Protein AF-A0A9D4K7F8-F1 (afdb_monomer_lite)

Structure (mmCIF, N/CA/C/O backbone):
data_AF-A0A9D4K7F8-F1
#
_entry.id   AF-A0A9D4K7F8-F1
#
loop_
_atom_site.group_PDB
_atom_site.id
_atom_site.type_symbol
_atom_site.label_atom_id
_atom_site.label_alt_id
_atom_site.label_comp_id
_atom_site.label_asym_id
_atom_site.label_entity_id
_atom_site.label_seq_id
_atom_site.pdbx_PDB_ins_code
_atom_site.Cartn_x
_atom_site.Cartn_y
_atom_site.Cartn_z
_atom_site.occupancy
_atom_site.B_iso_or_equiv
_atom_site.auth_seq_id
_atom_site.auth_comp_id
_atom_site.auth_asym_id
_atom_site.auth_atom_id
_atom_site.pdbx_PDB_model_num
ATOM 1 N N . MET A 1 1 ? -8.846 8.135 -12.622 1.00 51.09 1 MET A N 1
ATOM 2 C CA . MET A 1 1 ? -9.917 7.119 -12.801 1.00 51.09 1 MET A CA 1
ATOM 3 C C . MET A 1 1 ? -9.394 5.808 -13.387 1.00 51.09 1 MET A C 1
ATOM 5 O O . MET A 1 1 ? -9.824 4.765 -12.919 1.00 51.09 1 MET A O 1
ATOM 9 N N . ALA A 1 2 ? -8.459 5.820 -14.347 1.00 58.31 2 ALA A N 1
ATOM 10 C CA . ALA A 1 2 ? -7.939 4.589 -14.955 1.00 58.31 2 ALA A CA 1
ATOM 11 C C . ALA A 1 2 ? -7.129 3.698 -13.992 1.00 58.31 2 ALA A C 1
ATOM 13 O O . ALA A 1 2 ? -7.362 2.493 -13.966 1.00 58.31 2 ALA A O 1
ATOM 14 N N . ILE A 1 3 ? -6.253 4.274 -13.150 1.00 58.59 3 ILE A N 1
ATOM 15 C CA . ILE A 1 3 ? -5.508 3.484 -12.151 1.00 58.59 3 ILE A CA 1
ATOM 16 C C . ILE A 1 3 ? -6.443 2.784 -11.178 1.00 58.59 3 ILE A C 1
ATOM 18 O O . ILE A 1 3 ? -6.288 1.590 -10.979 1.00 58.59 3 ILE A O 1
ATOM 22 N N . ALA A 1 4 ? -7.447 3.478 -10.640 1.00 56.25 4 ALA A N 1
ATOM 23 C CA . ALA A 1 4 ? -8.389 2.897 -9.680 1.00 56.25 4 ALA A CA 1
ATOM 24 C C . ALA A 1 4 ? -9.163 1.686 -10.240 1.00 56.25 4 ALA A C 1
ATOM 26 O O . ALA A 1 4 ? -9.605 0.821 -9.487 1.00 56.25 4 ALA A O 1
ATOM 27 N N . ASN A 1 5 ? -9.312 1.603 -11.566 1.00 59.25 5 ASN A N 1
ATOM 28 C CA . ASN A 1 5 ? -9.954 0.468 -12.222 1.00 59.25 5 ASN A CA 1
ATOM 29 C C . ASN A 1 5 ? -9.023 -0.744 -12.389 1.00 59.25 5 ASN A C 1
ATOM 31 O O . ASN A 1 5 ? -9.521 -1.835 -12.634 1.00 59.25 5 ASN A O 1
ATOM 35 N N . ILE A 1 6 ? -7.706 -0.587 -12.272 1.00 62.06 6 ILE A N 1
ATOM 36 C CA . ILE A 1 6 ? -6.721 -1.660 -12.508 1.00 62.06 6 ILE A CA 1
ATOM 37 C C . ILE A 1 6 ? -6.004 -2.038 -11.198 1.00 62.06 6 ILE A C 1
ATOM 39 O O . ILE A 1 6 ? -5.794 -3.220 -10.898 1.00 62.06 6 ILE A O 1
ATOM 43 N N . PHE A 1 7 ? -5.704 -1.030 -10.385 1.00 61.06 7 PHE A N 1
ATOM 44 C CA . PHE A 1 7 ? -5.023 -1.092 -9.101 1.00 61.06 7 PHE A CA 1
ATOM 45 C C . PHE A 1 7 ? -5.958 -0.513 -8.027 1.00 61.06 7 PHE A C 1
ATOM 47 O O . PHE A 1 7 ? -6.247 0.685 -8.019 1.00 61.06 7 PHE A O 1
ATOM 54 N N . SER A 1 8 ? -6.464 -1.371 -7.139 1.00 55.62 8 SER A N 1
ATOM 55 C CA . SER A 1 8 ? -7.227 -0.938 -5.962 1.00 55.62 8 SER A CA 1
ATOM 56 C C . SER A 1 8 ? -6.247 -0.598 -4.830 1.00 55.62 8 SER A C 1
ATOM 58 O O . SER A 1 8 ? -5.183 -1.209 -4.769 1.00 55.62 8 SER A O 1
ATOM 60 N N . PRO A 1 9 ? -6.555 0.340 -3.918 1.00 54.16 9 PRO A N 1
ATOM 61 C CA . PRO A 1 9 ? -5.791 0.476 -2.675 1.00 54.16 9 PRO A CA 1
ATOM 62 C C . PRO A 1 9 ? -5.867 -0.825 -1.848 1.00 54.16 9 PRO A C 1
ATOM 64 O O . PRO A 1 9 ? -6.905 -1.497 -1.932 1.00 54.16 9 PRO A O 1
ATOM 67 N N . PRO A 1 10 ? -4.849 -1.179 -1.034 1.00 51.00 10 PRO A N 1
ATOM 68 C CA . PRO A 1 10 ? -3.544 -0.531 -0.819 1.00 51.00 10 PRO A CA 1
ATOM 69 C C . PRO A 1 10 ? -2.495 -0.929 -1.880 1.00 51.00 10 PRO A C 1
ATOM 71 O O . PRO A 1 10 ? -2.568 -1.981 -2.515 1.00 51.00 10 PRO A O 1
ATOM 74 N N . GLU A 1 11 ? -1.547 -0.028 -2.124 1.00 55.84 11 GLU A N 1
ATOM 75 C CA . GLU A 1 11 ? -0.704 0.048 -3.326 1.00 55.84 11 GLU A CA 1
ATOM 76 C C . GLU A 1 11 ? 0.066 -1.241 -3.637 1.00 55.84 11 GLU A C 1
ATOM 78 O O . GLU A 1 11 ? 0.960 -1.670 -2.911 1.00 55.84 11 GLU A O 1
ATOM 83 N N . HIS A 1 12 ? -0.288 -1.869 -4.759 1.00 57.47 12 HIS A N 1
ATOM 84 C CA . HIS A 1 12 ? 0.288 -3.139 -5.179 1.00 57.47 12 HIS A CA 1
ATOM 85 C C . HIS A 1 12 ? 1.703 -2.949 -5.739 1.00 57.47 12 HIS A C 1
ATOM 87 O O . HIS A 1 12 ? 1.877 -2.758 -6.939 1.00 57.47 12 HIS A O 1
ATOM 93 N N . LYS A 1 13 ? 2.707 -3.062 -4.869 1.00 59.56 13 LYS A N 1
ATOM 94 C CA . LYS A 1 13 ? 4.141 -3.017 -5.210 1.00 59.56 13 LYS A CA 1
ATOM 95 C C . LYS A 1 13 ? 4.676 -4.275 -5.922 1.00 59.56 13 LYS A C 1
ATOM 97 O O . LYS A 1 13 ? 5.882 -4.424 -6.014 1.00 59.56 13 LYS A O 1
ATOM 102 N N . VAL A 1 14 ? 3.799 -5.193 -6.354 1.00 67.56 14 VAL A N 1
ATOM 103 C CA . VAL A 1 14 ? 4.173 -6.524 -6.883 1.00 67.56 14 VAL A CA 1
ATOM 104 C C . VAL A 1 14 ? 3.105 -7.039 -7.862 1.00 67.56 14 VAL A C 1
ATOM 106 O O . VAL A 1 14 ? 2.416 -8.031 -7.614 1.00 67.56 14 VAL A O 1
ATOM 109 N N . LEU A 1 15 ? 2.862 -6.326 -8.963 1.00 81.56 15 LEU A N 1
ATOM 110 C CA . LEU A 1 15 ? 2.042 -6.847 -10.065 1.00 81.56 15 LEU A CA 1
ATOM 111 C C . LEU A 1 15 ? 2.864 -6.913 -11.340 1.00 81.56 15 LEU A C 1
ATOM 113 O O . LEU A 1 15 ? 3.577 -5.971 -11.671 1.00 81.56 15 LEU A O 1
ATOM 117 N N . MET A 1 16 ? 2.719 -8.024 -12.059 1.00 88.56 16 MET A N 1
ATOM 118 C CA . MET A 1 16 ? 3.350 -8.203 -13.357 1.00 88.56 16 MET A CA 1
ATOM 119 C C . MET A 1 16 ? 2.548 -7.463 -14.424 1.00 88.56 16 MET A C 1
ATOM 121 O O . MET A 1 16 ? 1.337 -7.672 -14.580 1.00 88.56 16 MET A O 1
ATOM 125 N N . VAL A 1 17 ? 3.243 -6.601 -15.157 1.00 91.56 17 VAL A N 1
ATOM 126 C CA . VAL A 1 17 ? 2.692 -5.817 -16.259 1.00 91.56 17 VAL A CA 1
ATOM 127 C C . VAL A 1 17 ? 3.510 -6.020 -17.522 1.00 91.56 17 VAL A C 1
ATOM 129 O O . VAL A 1 17 ? 4.714 -6.258 -17.473 1.00 91.56 17 VAL A O 1
ATOM 132 N N . GLU A 1 18 ? 2.841 -5.912 -18.662 1.00 93.25 18 GLU A N 1
ATOM 133 C CA . GLU A 1 18 ? 3.460 -5.917 -19.983 1.00 93.25 18 GLU A CA 1
ATOM 134 C C . GLU A 1 18 ? 3.363 -4.515 -20.592 1.00 93.25 18 GLU A C 1
ATOM 136 O O . GLU A 1 18 ? 2.280 -3.913 -20.622 1.00 93.25 18 GLU A O 1
ATOM 141 N N . LEU A 1 19 ? 4.478 -4.006 -21.116 1.00 93.19 19 LEU A N 1
ATOM 142 C CA . LEU A 1 19 ? 4.522 -2.721 -21.815 1.00 93.19 19 LEU A CA 1
ATOM 143 C C . LEU A 1 19 ? 3.954 -2.859 -23.229 1.00 93.19 19 LEU A C 1
ATOM 145 O O . LEU A 1 19 ? 4.357 -3.729 -23.999 1.00 93.19 19 LEU A O 1
ATOM 149 N N . GLN A 1 20 ? 3.039 -1.971 -23.606 1.00 93.00 20 GLN A N 1
ATOM 150 C CA . GLN A 1 20 ? 2.393 -1.980 -24.925 1.00 93.00 20 GLN A CA 1
ATOM 151 C C . GLN A 1 20 ? 3.006 -0.982 -25.914 1.00 93.00 20 GLN A C 1
ATOM 153 O O . GLN A 1 20 ? 2.784 -1.088 -27.127 1.00 93.00 20 GLN A O 1
ATOM 158 N N . VAL A 1 21 ? 3.785 -0.026 -25.411 1.00 91.00 21 VAL A N 1
ATOM 159 C CA . VAL A 1 21 ? 4.393 1.063 -26.181 1.00 91.00 21 VAL A CA 1
ATOM 160 C C . VAL A 1 21 ? 5.857 1.256 -25.787 1.00 91.00 21 VAL A C 1
ATOM 162 O O . VAL A 1 21 ? 6.316 0.711 -24.786 1.00 91.00 21 VAL A O 1
ATOM 165 N N . GLY A 1 22 ? 6.579 2.049 -26.578 1.00 89.38 22 GLY A N 1
ATOM 166 C CA . GLY A 1 22 ? 7.968 2.403 -26.299 1.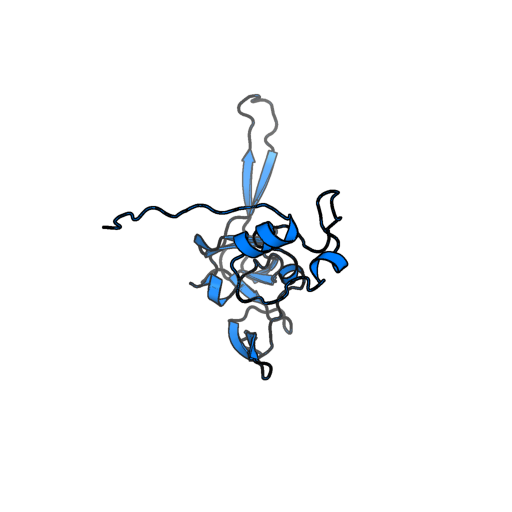00 89.38 22 GLY A CA 1
ATOM 167 C C . GLY A 1 22 ? 8.994 1.366 -26.778 1.00 89.38 22 GLY A C 1
ATOM 168 O O . GLY A 1 22 ? 8.641 0.402 -27.466 1.00 89.38 22 GLY A O 1
ATOM 169 N N . PRO A 1 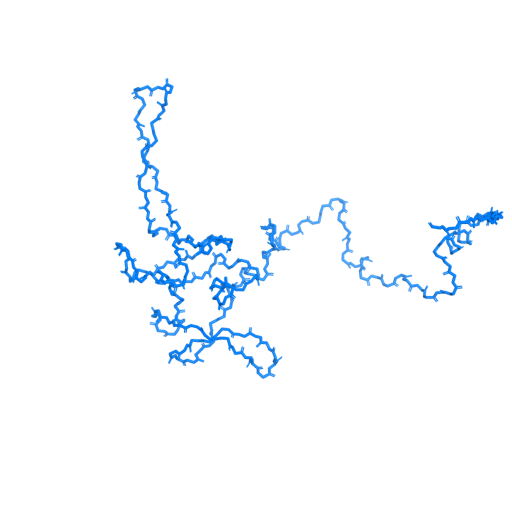23 ? 10.280 1.583 -26.448 1.00 88.94 23 PRO A N 1
ATOM 170 C CA . PRO A 1 23 ? 11.386 0.719 -26.871 1.00 88.94 23 PRO A CA 1
ATOM 171 C C . PRO A 1 23 ? 11.331 -0.673 -26.226 1.00 88.94 23 PRO A C 1
ATOM 173 O O . PRO A 1 23 ? 11.755 -1.655 -26.829 1.00 88.94 23 PRO A O 1
ATOM 176 N N . ASP A 1 24 ? 10.749 -0.764 -25.031 1.00 91.38 24 ASP A N 1
ATOM 177 C CA . ASP A 1 24 ? 10.623 -1.989 -24.238 1.00 91.38 24 ASP A CA 1
ATOM 178 C C . ASP A 1 24 ? 9.285 -2.718 -24.449 1.00 91.38 24 ASP A C 1
ATOM 180 O O . ASP A 1 24 ? 8.841 -3.502 -23.609 1.00 91.38 24 ASP A O 1
ATOM 184 N N . LYS A 1 25 ? 8.621 -2.477 -25.583 1.00 92.56 25 LYS A N 1
ATOM 185 C CA . LYS A 1 25 ? 7.329 -3.088 -25.901 1.00 92.56 25 LYS A CA 1
ATOM 186 C C . LYS A 1 25 ? 7.392 -4.622 -25.880 1.00 92.56 25 LYS A C 1
ATOM 188 O O . LYS A 1 25 ? 8.259 -5.233 -26.501 1.00 92.56 25 LYS A O 1
ATOM 193 N N . GLY A 1 26 ? 6.410 -5.237 -25.221 1.00 91.56 26 GLY A N 1
ATOM 194 C CA . GLY A 1 26 ? 6.267 -6.688 -25.079 1.00 91.56 26 GLY A CA 1
ATOM 195 C C . GLY A 1 26 ? 7.125 -7.292 -23.968 1.00 91.56 26 GLY A C 1
ATOM 196 O O . GLY A 1 26 ? 7.029 -8.492 -23.716 1.00 91.56 26 GLY A O 1
ATOM 197 N N . LYS A 1 27 ? 7.952 -6.487 -23.287 1.00 93.19 27 LYS A N 1
ATOM 198 C CA . LYS A 1 27 ? 8.649 -6.934 -22.083 1.00 93.19 27 LYS A CA 1
ATOM 199 C C . LYS A 1 27 ? 7.694 -6.934 -20.896 1.00 93.19 27 LYS A C 1
ATOM 201 O O . LYS A 1 27 ? 6.803 -6.090 -20.781 1.00 93.19 27 LYS A O 1
ATOM 206 N N . ILE A 1 28 ? 7.922 -7.907 -20.026 1.00 92.50 28 ILE A N 1
ATOM 207 C CA . ILE A 1 28 ? 7.198 -8.107 -18.778 1.00 92.50 28 ILE A CA 1
ATOM 208 C C . ILE A 1 28 ? 8.077 -7.585 -17.648 1.00 92.50 28 ILE A C 1
ATOM 210 O O . ILE A 1 28 ? 9.265 -7.902 -17.611 1.00 92.50 28 ILE A O 1
ATOM 214 N N . GLY A 1 29 ? 7.494 -6.818 -16.734 1.00 91.06 29 GLY A N 1
ATOM 215 C CA . GLY A 1 29 ? 8.188 -6.320 -15.553 1.00 91.06 29 GLY A CA 1
ATOM 216 C C . GLY A 1 29 ? 7.275 -6.224 -14.339 1.00 91.06 29 GLY A C 1
ATOM 217 O O . GLY A 1 29 ? 6.048 -6.333 -14.440 1.00 91.06 29 GLY A O 1
ATOM 218 N N . GLU A 1 30 ? 7.893 -6.041 -13.179 1.00 90.62 30 GLU A N 1
ATOM 219 C CA . GLU A 1 30 ? 7.209 -5.895 -11.901 1.00 90.62 30 GLU A CA 1
ATOM 220 C C . GLU A 1 30 ? 7.010 -4.416 -11.556 1.00 90.62 30 GLU A C 1
ATOM 222 O O . GLU A 1 30 ? 7.919 -3.596 -11.681 1.00 90.62 30 GLU A O 1
ATOM 227 N N . VAL A 1 31 ? 5.795 -4.057 -11.142 1.00 89.69 31 VAL A N 1
ATOM 228 C CA . VAL A 1 31 ? 5.468 -2.694 -10.707 1.00 89.69 31 VAL A CA 1
ATOM 229 C C . VAL A 1 31 ? 5.941 -2.468 -9.278 1.00 89.69 31 VAL A C 1
ATOM 231 O O . VAL A 1 31 ? 5.305 -2.981 -8.366 1.00 89.69 31 VAL A O 1
ATOM 234 N N . PHE A 1 32 ? 6.960 -1.633 -9.066 1.00 85.88 32 PHE A N 1
ATOM 235 C CA . PHE A 1 32 ? 7.474 -1.344 -7.717 1.00 85.88 32 PHE A CA 1
ATOM 236 C C . PHE A 1 32 ? 6.874 -0.078 -7.081 1.00 85.88 32 PHE A C 1
ATOM 238 O O . PHE A 1 32 ? 6.815 0.045 -5.854 1.00 85.88 32 PHE A O 1
ATOM 245 N N . ARG A 1 33 ? 6.427 0.892 -7.892 1.00 84.25 33 ARG A N 1
ATOM 246 C CA . ARG A 1 33 ? 5.852 2.164 -7.417 1.00 84.25 33 ARG A CA 1
ATOM 247 C C . ARG A 1 33 ? 4.688 2.604 -8.296 1.00 84.25 33 ARG A C 1
ATOM 249 O O . ARG A 1 33 ? 4.749 2.525 -9.520 1.00 84.25 33 ARG A O 1
ATOM 256 N N . ILE A 1 34 ? 3.646 3.134 -7.660 1.00 85.44 34 ILE A N 1
ATOM 257 C CA . ILE A 1 34 ? 2.454 3.670 -8.322 1.00 85.44 34 ILE A CA 1
ATOM 258 C C . ILE A 1 34 ? 2.219 5.090 -7.807 1.00 85.44 34 ILE A C 1
ATOM 260 O O . ILE A 1 34 ? 2.240 5.315 -6.605 1.00 85.44 34 ILE A O 1
ATOM 264 N N . VAL A 1 35 ? 1.9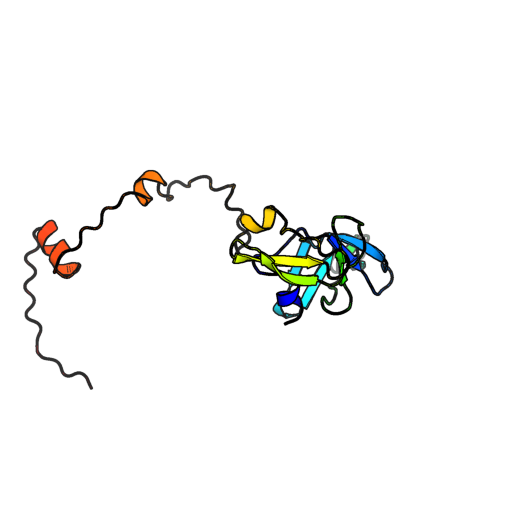76 6.043 -8.706 1.00 86.62 35 VAL A N 1
ATOM 265 C CA . VAL A 1 35 ? 1.596 7.422 -8.364 1.00 86.62 35 VAL A CA 1
ATOM 266 C C . VAL A 1 35 ? 0.185 7.664 -8.889 1.00 86.62 35 VAL A C 1
ATOM 268 O O . VAL A 1 35 ? -0.038 7.888 -10.087 1.00 86.62 35 VAL A O 1
ATOM 271 N N . LYS A 1 36 ? -0.796 7.569 -7.988 1.00 82.81 36 LYS A N 1
ATOM 272 C CA . LYS A 1 36 ? -2.230 7.577 -8.317 1.00 82.81 36 LYS A CA 1
ATOM 273 C C . LYS A 1 36 ? -2.681 8.911 -8.907 1.00 82.81 36 LYS A C 1
ATOM 275 O O . LYS A 1 36 ? -3.482 8.924 -9.841 1.00 82.81 36 LYS A O 1
ATOM 280 N N . GLU A 1 37 ? -2.142 10.017 -8.406 1.00 85.62 37 GLU A N 1
ATOM 281 C CA . GLU A 1 37 ? -2.516 11.390 -8.765 1.00 85.62 37 GLU A CA 1
ATOM 282 C C . GLU A 1 37 ? -2.268 11.664 -10.248 1.00 85.62 37 GLU A C 1
ATOM 284 O O . GLU A 1 37 ? -3.059 12.334 -10.909 1.00 85.62 37 GLU A O 1
ATOM 289 N N . ARG A 1 38 ? -1.175 11.110 -10.783 1.00 87.06 38 ARG A N 1
ATOM 290 C CA . ARG A 1 38 ? -0.749 11.301 -12.177 1.00 87.06 38 ARG A CA 1
ATOM 291 C C . ARG A 1 38 ? -1.061 10.116 -13.081 1.00 87.06 38 ARG A C 1
ATOM 293 O O . ARG A 1 38 ? -0.830 10.181 -14.282 1.00 87.06 38 ARG A O 1
ATOM 300 N N . ASN A 1 39 ? -1.646 9.058 -12.529 1.00 88.81 39 ASN A N 1
ATOM 301 C CA . ASN A 1 39 ? -1.833 7.779 -13.202 1.00 88.81 39 ASN A CA 1
ATOM 302 C C . ASN A 1 39 ? -0.517 7.163 -13.725 1.00 88.81 39 ASN A C 1
ATOM 304 O O . ASN A 1 39 ? -0.506 6.556 -14.800 1.00 88.81 39 ASN A O 1
ATOM 308 N N . TRP A 1 40 ? 0.567 7.306 -12.958 1.00 90.12 40 TRP A N 1
ATOM 309 C CA . TRP A 1 40 ? 1.884 6.777 -13.306 1.00 90.12 40 TRP A CA 1
ATOM 310 C C . TRP A 1 40 ? 2.199 5.474 -12.589 1.00 90.12 40 TRP A C 1
ATOM 312 O O . TRP A 1 40 ? 1.832 5.273 -11.430 1.00 90.12 40 TRP A O 1
ATOM 322 N N . VAL A 1 41 ? 2.930 4.616 -13.285 1.00 90.19 41 VAL A N 1
ATOM 323 C CA . VAL A 1 41 ? 3.469 3.360 -12.778 1.00 90.19 41 VAL A CA 1
ATOM 324 C C . VAL A 1 41 ? 4.940 3.280 -13.148 1.00 90.19 41 VAL A C 1
ATOM 326 O O . VAL A 1 41 ? 5.307 3.590 -14.276 1.00 90.19 41 VAL A O 1
ATOM 329 N N . PHE A 1 42 ? 5.763 2.858 -12.196 1.00 90.62 42 PHE A N 1
ATOM 330 C CA . PHE A 1 42 ? 7.168 2.556 -12.422 1.00 90.62 42 PHE A CA 1
ATOM 331 C C . PHE A 1 42 ? 7.352 1.045 -12.426 1.00 90.62 42 PHE A C 1
ATOM 333 O O . PHE A 1 42 ? 6.821 0.345 -11.556 1.00 90.62 42 PHE A O 1
ATOM 340 N N . VAL A 1 43 ? 8.085 0.560 -13.421 1.00 92.19 43 VAL A N 1
ATOM 341 C CA . VAL A 1 43 ? 8.311 -0.864 -13.653 1.00 92.19 43 VAL A CA 1
ATOM 342 C C . VAL A 1 43 ? 9.800 -1.131 -13.529 1.00 92.19 43 VAL A C 1
ATOM 344 O O . VAL A 1 43 ? 10.598 -0.416 -14.123 1.00 92.19 43 VAL A O 1
ATOM 347 N N . GLU A 1 44 ? 10.167 -2.134 -12.740 1.00 91.50 44 GLU A N 1
ATOM 348 C CA . GLU A 1 44 ? 11.564 -2.440 -12.440 1.00 91.50 44 GLU A CA 1
ATOM 349 C C . GLU A 1 44 ? 12.341 -2.774 -13.721 1.00 91.50 44 GLU A C 1
ATOM 351 O O . GLU A 1 44 ? 11.949 -3.655 -14.493 1.00 91.50 44 GLU A O 1
ATOM 356 N N . GLY A 1 45 ? 13.437 -2.047 -13.958 1.00 90.19 45 GLY A N 1
ATOM 357 C CA . GLY A 1 45 ? 14.347 -2.302 -15.074 1.00 90.19 45 GLY A CA 1
ATOM 358 C C . GLY A 1 45 ? 13.783 -2.038 -16.479 1.00 90.19 45 GLY A C 1
ATOM 359 O O . GLY A 1 45 ? 14.415 -2.440 -17.458 1.00 90.19 45 GLY A O 1
ATOM 360 N N . LEU A 1 46 ? 12.623 -1.383 -16.607 1.00 92.00 46 LEU A N 1
ATOM 361 C CA . LEU A 1 46 ? 12.000 -1.033 -17.890 1.00 92.00 46 LEU A CA 1
ATOM 362 C C . LEU A 1 46 ? 11.775 0.477 -17.994 1.00 92.00 46 LEU A C 1
ATOM 364 O O . LEU A 1 46 ? 11.602 1.154 -16.986 1.00 92.00 46 LEU A O 1
ATOM 368 N N . HIS A 1 47 ? 11.756 1.000 -19.226 1.00 92.44 47 HIS A N 1
ATOM 369 C CA . HIS A 1 47 ? 11.630 2.438 -19.493 1.00 92.44 47 HIS A CA 1
ATOM 370 C C . HIS A 1 47 ? 12.706 3.260 -18.759 1.00 92.44 47 HIS A C 1
ATOM 372 O O . HIS A 1 47 ? 12.417 4.208 -18.036 1.00 92.44 47 HIS A O 1
ATOM 378 N N . ILE A 1 48 ? 13.967 2.856 -18.917 1.00 91.75 48 ILE A N 1
ATOM 379 C CA . ILE A 1 48 ? 15.103 3.460 -18.214 1.00 91.75 48 ILE A CA 1
ATOM 380 C C . ILE A 1 48 ? 15.614 4.682 -18.979 1.00 91.75 48 ILE A C 1
ATOM 382 O O . ILE A 1 48 ? 15.920 4.599 -20.172 1.00 91.75 48 ILE A O 1
ATOM 386 N N . LYS A 1 49 ? 15.809 5.787 -18.259 1.00 90.94 49 LYS A N 1
ATOM 387 C CA . LYS A 1 49 ? 16.622 6.919 -18.699 1.00 90.94 49 LYS A CA 1
ATOM 388 C C . LYS A 1 49 ? 18.013 6.826 -18.080 1.00 90.94 49 LYS A C 1
ATOM 390 O O . LYS A 1 49 ? 18.170 6.640 -16.875 1.00 90.94 49 LYS A O 1
ATOM 395 N N . TYR A 1 50 ? 19.022 6.988 -18.929 1.00 90.06 50 TYR A N 1
ATOM 396 C CA . TYR A 1 50 ? 20.413 7.102 -18.509 1.00 90.06 50 TYR A CA 1
ATOM 397 C C . TYR A 1 50 ? 20.740 8.571 -18.280 1.00 90.06 50 TYR A C 1
ATOM 399 O O . TYR A 1 50 ? 20.664 9.379 -19.209 1.00 90.06 50 TYR A O 1
ATOM 407 N N . GLU A 1 51 ? 21.107 8.915 -17.053 1.00 86.25 51 GLU A N 1
ATOM 408 C CA . GLU A 1 51 ? 21.502 10.268 -16.684 1.00 86.25 51 GLU A CA 1
ATOM 409 C C . GLU A 1 51 ? 22.924 10.248 -16.138 1.00 86.25 51 GLU A C 1
ATOM 411 O O . GLU A 1 51 ? 23.263 9.467 -15.252 1.00 86.25 51 GLU A O 1
ATOM 416 N N . THR A 1 52 ? 23.792 11.070 -16.723 1.00 84.88 52 THR A N 1
ATOM 417 C CA . THR A 1 52 ? 25.159 11.223 -16.231 1.00 84.88 52 THR A CA 1
ATOM 418 C C . THR A 1 52 ? 25.183 12.357 -15.227 1.00 84.88 52 THR A C 1
ATOM 420 O O . THR A 1 52 ? 25.067 13.524 -15.599 1.00 84.88 52 THR A O 1
ATOM 423 N N . GLU A 1 53 ? 25.377 12.015 -13.962 1.00 80.06 53 GLU A N 1
ATOM 424 C CA . GLU A 1 53 ? 25.592 12.999 -12.913 1.00 80.06 53 GLU A CA 1
ATOM 425 C C . GLU A 1 53 ? 27.079 13.340 -12.857 1.00 80.06 53 GLU A C 1
ATOM 427 O O . GLU A 1 53 ? 27.937 12.490 -12.591 1.00 80.06 53 GLU A O 1
ATOM 432 N N . ARG A 1 54 ? 27.396 14.606 -13.138 1.00 75.44 54 ARG A N 1
ATOM 433 C CA . ARG A 1 54 ? 28.738 15.155 -12.959 1.00 75.44 54 ARG A CA 1
ATOM 434 C C . ARG A 1 54 ? 28.738 16.025 -11.712 1.00 75.44 54 ARG A C 1
ATOM 436 O O . ARG A 1 54 ? 27.851 16.851 -11.537 1.00 75.44 54 ARG A O 1
ATOM 443 N N . SER A 1 55 ? 29.739 15.838 -10.857 1.00 71.94 55 SER A N 1
ATOM 444 C CA . SER A 1 55 ? 29.938 16.717 -9.706 1.00 71.94 55 SER A CA 1
ATOM 445 C C . SER A 1 55 ? 30.289 18.123 -10.188 1.00 71.94 55 SER A C 1
ATOM 447 O O . SER A 1 55 ? 31.283 18.299 -10.893 1.00 71.94 55 SER A O 1
ATOM 449 N N . ASP A 1 56 ? 29.513 19.120 -9.766 1.00 73.88 56 ASP A N 1
ATOM 450 C CA . ASP A 1 56 ? 29.835 20.534 -10.000 1.00 73.88 56 ASP A CA 1
ATOM 451 C C . ASP A 1 56 ? 31.090 20.975 -9.223 1.00 73.88 56 ASP A C 1
ATOM 453 O O . ASP A 1 56 ? 31.752 21.943 -9.594 1.00 73.88 56 ASP A O 1
ATOM 457 N N . TYR A 1 57 ? 31.431 20.261 -8.144 1.00 75.12 57 TYR A N 1
ATOM 458 C CA . TYR A 1 57 ? 32.527 20.608 -7.236 1.00 75.12 57 TYR A CA 1
ATOM 459 C C . TYR A 1 57 ? 33.894 20.079 -7.683 1.00 75.12 57 TYR A C 1
ATOM 461 O O . TYR A 1 57 ? 34.914 20.679 -7.348 1.00 75.12 57 TYR A O 1
ATOM 469 N N . ASP A 1 58 ? 33.928 18.967 -8.424 1.00 76.25 58 ASP A N 1
ATOM 470 C CA . ASP A 1 58 ? 35.169 18.389 -8.941 1.00 76.25 58 ASP A CA 1
ATOM 471 C C . ASP A 1 58 ? 35.033 18.039 -10.432 1.00 76.25 58 ASP A C 1
ATOM 473 O O . ASP A 1 58 ? 34.504 16.976 -10.784 1.00 76.25 58 ASP A O 1
ATOM 477 N N . PRO A 1 59 ? 35.530 18.904 -11.336 1.00 67.12 59 PRO A N 1
ATOM 478 C CA . PRO A 1 59 ? 35.460 18.668 -12.770 1.00 67.12 59 PRO A CA 1
ATOM 479 C C . PRO A 1 59 ? 36.338 17.497 -13.241 1.00 67.12 59 PRO A C 1
ATOM 481 O O . PRO A 1 59 ? 36.155 17.054 -14.378 1.00 67.12 59 PRO A O 1
ATOM 484 N N . ALA A 1 60 ? 37.259 16.984 -12.412 1.00 71.75 60 ALA A N 1
ATOM 485 C CA . ALA A 1 60 ? 38.071 15.803 -12.714 1.00 71.75 60 ALA A CA 1
ATOM 486 C C . ALA A 1 60 ? 37.391 14.480 -12.315 1.00 71.75 60 ALA A C 1
ATOM 488 O O . ALA A 1 60 ? 37.875 13.411 -12.693 1.00 71.75 60 ALA A O 1
ATOM 489 N N . SER A 1 61 ? 36.266 14.534 -11.593 1.00 73.62 61 SER A N 1
ATOM 490 C CA . SER A 1 61 ? 35.511 13.340 -11.218 1.00 73.62 61 SER A CA 1
ATOM 491 C C . SER A 1 61 ? 34.865 12.688 -12.446 1.00 73.62 61 SER A C 1
ATOM 493 O O . SER A 1 61 ? 34.220 13.352 -13.267 1.00 73.62 61 SER A O 1
ATOM 495 N N . ILE A 1 62 ? 35.054 11.374 -12.585 1.00 73.06 62 ILE A N 1
ATOM 496 C CA . ILE A 1 62 ? 34.415 10.559 -13.622 1.00 73.06 62 ILE A CA 1
ATOM 497 C C . ILE A 1 62 ? 32.921 10.506 -13.281 1.00 73.06 62 ILE A C 1
ATOM 499 O O . ILE A 1 62 ? 32.551 10.014 -12.219 1.00 73.06 62 ILE A O 1
ATOM 503 N N . GLY A 1 63 ? 32.074 11.059 -14.154 1.00 75.50 63 GLY A N 1
ATOM 504 C CA . GLY A 1 63 ? 30.627 11.099 -13.931 1.00 75.50 63 GLY A CA 1
ATOM 505 C C . GLY A 1 63 ? 30.041 9.694 -13.798 1.00 75.50 63 GLY A C 1
ATOM 506 O O . GLY A 1 63 ? 30.371 8.807 -14.588 1.00 75.50 63 GLY A O 1
ATOM 507 N N . ASN A 1 64 ? 29.171 9.500 -12.809 1.00 83.69 64 ASN A N 1
ATOM 508 C CA . ASN A 1 64 ? 28.445 8.245 -12.645 1.00 83.69 64 ASN A CA 1
ATOM 509 C C . ASN A 1 64 ? 27.257 8.230 -13.610 1.00 83.69 64 ASN A C 1
ATOM 511 O O . ASN A 1 64 ? 26.582 9.244 -13.796 1.00 83.69 64 ASN A O 1
ATOM 515 N N . ILE A 1 65 ? 27.015 7.080 -14.237 1.00 84.56 65 ILE A N 1
ATOM 516 C CA . ILE A 1 65 ? 25.818 6.865 -15.049 1.00 84.56 65 ILE A CA 1
ATOM 517 C C . ILE A 1 65 ? 24.764 6.271 -14.124 1.00 84.56 65 ILE A C 1
ATOM 519 O O . ILE A 1 65 ? 24.906 5.134 -13.674 1.00 84.56 65 ILE A O 1
ATOM 523 N N . ASN A 1 66 ? 23.726 7.051 -13.850 1.00 87.31 66 ASN A N 1
ATOM 524 C CA . ASN A 1 66 ? 22.573 6.613 -13.088 1.00 87.31 66 ASN A CA 1
ATOM 525 C C . ASN A 1 66 ? 21.499 6.109 -14.051 1.00 87.31 66 ASN A C 1
ATOM 527 O O . ASN A 1 66 ? 21.167 6.758 -15.048 1.00 87.31 66 ASN A O 1
ATOM 531 N N . ASN A 1 67 ? 20.973 4.929 -13.738 1.00 90.81 67 ASN A N 1
ATOM 532 C CA . ASN A 1 67 ? 19.870 4.313 -14.456 1.00 90.81 67 ASN A CA 1
ATOM 533 C C . ASN A 1 67 ? 18.609 4.596 -13.647 1.00 90.81 67 ASN A C 1
ATOM 535 O O . ASN A 1 67 ? 18.455 4.038 -12.563 1.00 90.81 67 ASN A O 1
ATOM 539 N N . THR A 1 68 ? 17.739 5.460 -14.159 1.00 90.00 68 THR A N 1
ATOM 540 C CA . THR A 1 68 ? 16.506 5.848 -13.468 1.00 90.00 68 THR A CA 1
ATOM 541 C C . THR A 1 68 ? 15.308 5.404 -14.294 1.00 90.00 68 THR A C 1
ATOM 543 O O . THR A 1 68 ? 15.203 5.759 -15.469 1.00 90.00 68 THR A O 1
ATOM 546 N N . GLU A 1 69 ? 14.401 4.630 -13.702 1.00 91.69 69 GLU A N 1
ATOM 547 C CA . GLU A 1 69 ? 13.154 4.226 -14.349 1.00 91.69 69 GLU A CA 1
ATOM 548 C C . GLU A 1 69 ? 12.205 5.418 -14.501 1.00 91.69 69 GLU A C 1
ATOM 550 O O . GLU A 1 69 ? 11.936 6.164 -13.552 1.00 91.69 69 GLU A O 1
ATOM 555 N N . GLU A 1 70 ? 11.658 5.585 -15.700 1.00 92.62 70 GLU A N 1
ATOM 556 C CA . GLU A 1 70 ? 10.685 6.621 -16.008 1.00 92.62 70 GLU A CA 1
ATOM 557 C C . GLU A 1 70 ? 9.243 6.117 -15.846 1.00 92.62 70 GLU A C 1
ATOM 559 O O . GLU A 1 70 ? 8.943 4.931 -16.026 1.00 92.62 70 GLU A O 1
ATOM 564 N N . PRO A 1 71 ? 8.310 7.017 -15.490 1.00 92.69 71 PRO A N 1
ATOM 565 C CA . PRO A 1 71 ? 6.919 6.643 -15.307 1.00 92.69 71 PRO A CA 1
ATOM 566 C C . PRO A 1 71 ? 6.251 6.250 -16.629 1.00 92.69 71 PRO A C 1
ATOM 568 O O . PRO A 1 71 ? 6.460 6.869 -17.669 1.00 92.69 71 PRO A O 1
ATOM 571 N N . LEU A 1 72 ? 5.352 5.273 -16.550 1.00 92.62 72 LEU A N 1
ATOM 572 C CA . LEU A 1 72 ? 4.454 4.857 -17.626 1.00 92.62 72 LEU A CA 1
ATOM 573 C C . LEU A 1 72 ? 3.002 5.190 -17.279 1.00 92.62 72 LEU A C 1
ATOM 575 O O . LEU A 1 72 ? 2.576 5.086 -16.124 1.00 92.62 72 LEU A O 1
ATOM 579 N N . LEU A 1 73 ? 2.214 5.562 -18.285 1.00 91.50 73 LEU A N 1
ATOM 580 C CA . LEU A 1 73 ? 0.792 5.858 -18.147 1.00 91.50 73 LEU A CA 1
ATOM 581 C C . LEU A 1 73 ? -0.053 4.582 -18.180 1.00 91.50 73 LEU A C 1
ATOM 583 O O . LEU A 1 73 ? -0.189 3.900 -19.196 1.00 91.50 73 LEU A O 1
ATOM 587 N N . VAL A 1 74 ? -0.749 4.330 -17.074 1.00 86.50 74 VAL A N 1
ATOM 588 C CA . VAL A 1 74 ? -1.580 3.131 -16.898 1.00 86.50 74 VAL A CA 1
ATOM 589 C C . VAL A 1 74 ? -2.651 2.871 -17.965 1.00 86.50 74 VAL A C 1
ATOM 591 O O . VAL A 1 74 ? -2.770 1.723 -18.381 1.00 86.50 74 VAL A O 1
ATOM 594 N N . PRO A 1 75 ? -3.461 3.847 -18.422 1.00 84.31 75 PRO A N 1
ATOM 595 C CA . PRO A 1 75 ? -4.587 3.533 -19.307 1.00 84.31 75 PRO A CA 1
ATOM 596 C C . PRO A 1 75 ? -4.188 2.996 -20.687 1.00 84.31 75 PRO A C 1
ATOM 598 O O . PRO A 1 75 ? -5.007 2.341 -21.331 1.00 84.31 75 PRO A O 1
ATOM 601 N N . HIS A 1 76 ? -2.982 3.303 -21.167 1.00 84.75 76 HIS A N 1
ATOM 602 C CA . HIS A 1 76 ? -2.611 3.065 -22.564 1.00 84.75 76 HIS A CA 1
ATOM 603 C C . HIS A 1 76 ? -1.274 2.347 -22.737 1.00 84.75 76 HIS A C 1
ATOM 605 O O . HIS A 1 76 ? -1.090 1.659 -23.739 1.00 84.75 76 HIS A O 1
ATOM 611 N N . GLU A 1 77 ? -0.349 2.487 -21.789 1.00 91.56 77 GLU A N 1
ATOM 612 C CA . GLU A 1 77 ? 1.042 2.076 -21.992 1.00 91.56 77 GLU A CA 1
ATOM 613 C C . GLU A 1 77 ? 1.376 0.743 -21.327 1.00 91.56 77 GLU A C 1
ATOM 615 O O . GLU A 1 77 ? 2.308 0.063 -21.757 1.00 91.56 77 GLU A O 1
ATOM 620 N N . VAL A 1 78 ? 0.588 0.330 -20.332 1.00 91.75 78 VAL A N 1
ATOM 621 C CA . VAL A 1 78 ? 0.790 -0.917 -19.585 1.00 91.75 78 VAL A CA 1
ATOM 622 C C . VAL A 1 78 ? -0.498 -1.724 -19.493 1.00 91.75 78 VAL A C 1
ATOM 624 O O . VAL A 1 78 ? -1.595 -1.180 -19.369 1.00 91.75 78 VAL A O 1
ATOM 627 N N . LYS A 1 79 ? -0.363 -3.049 -19.529 1.00 91.94 79 LYS A N 1
ATOM 628 C CA . LYS A 1 79 ? -1.464 -3.991 -19.296 1.00 91.94 79 LYS A CA 1
ATOM 629 C C . LYS A 1 79 ? -1.079 -5.009 -18.237 1.00 91.94 79 LYS A C 1
ATOM 631 O O . LYS A 1 79 ? 0.086 -5.373 -18.118 1.00 91.94 79 LYS A O 1
ATOM 636 N N . LEU A 1 80 ? -2.067 -5.478 -17.478 1.00 90.25 80 LEU A N 1
ATOM 637 C CA . LEU A 1 80 ? -1.863 -6.582 -16.544 1.00 90.25 80 LEU A CA 1
ATOM 638 C C . LEU A 1 80 ? -1.685 -7.892 -17.304 1.00 90.25 80 LEU A C 1
ATOM 640 O O . LEU A 1 80 ? -2.242 -8.088 -18.387 1.00 90.25 80 LEU A O 1
ATOM 644 N N . ILE A 1 81 ? -0.928 -8.792 -16.695 1.00 91.06 81 ILE A N 1
ATOM 645 C CA . ILE A 1 81 ? -0.663 -10.114 -17.244 1.00 91.06 81 ILE A CA 1
ATOM 646 C C . ILE A 1 81 ? -1.611 -11.134 -16.626 1.00 91.06 81 ILE A C 1
ATOM 648 O O . ILE A 1 81 ? -1.880 -11.126 -15.423 1.00 91.06 81 ILE A O 1
ATOM 652 N N . ASP A 1 82 ? -2.120 -12.027 -17.469 1.00 90.31 82 ASP A N 1
ATOM 653 C CA . ASP A 1 82 ? -2.892 -13.174 -17.017 1.00 90.31 82 ASP A CA 1
ATOM 654 C C . ASP A 1 82 ? -1.950 -14.251 -16.447 1.00 90.31 82 ASP A C 1
ATOM 656 O O . ASP A 1 82 ? -1.048 -14.708 -17.158 1.00 90.31 82 ASP A O 1
ATOM 660 N N . PRO A 1 83 ? -2.144 -14.705 -15.195 1.00 86.56 83 PRO A N 1
ATOM 661 C CA . PRO A 1 83 ? -1.270 -15.700 -14.575 1.00 86.56 83 PRO A CA 1
ATOM 662 C C . PRO A 1 83 ? -1.252 -17.051 -15.302 1.00 86.56 83 PRO A C 1
ATOM 664 O O . PRO A 1 83 ? -0.371 -17.863 -15.038 1.00 86.56 83 PRO A O 1
ATOM 667 N N . ALA A 1 84 ? -2.215 -17.335 -16.180 1.00 87.56 84 ALA A N 1
ATOM 668 C CA . ALA A 1 84 ? -2.309 -18.647 -16.803 1.00 87.56 84 ALA A CA 1
ATOM 669 C C . ALA A 1 84 ? -1.606 -18.791 -18.155 1.00 87.56 84 ALA A C 1
ATOM 671 O O . ALA A 1 84 ? -1.270 -19.910 -18.536 1.00 87.56 84 ALA A O 1
ATOM 672 N N . ASP A 1 85 ? -1.420 -17.704 -18.897 1.00 87.94 85 ASP A N 1
ATOM 673 C CA . ASP A 1 85 ? -0.756 -17.736 -20.207 1.00 87.94 85 ASP A CA 1
ATOM 674 C C . ASP A 1 85 ? 0.307 -16.652 -20.389 1.00 87.94 85 ASP A C 1
ATOM 676 O O . ASP A 1 85 ? 0.933 -16.598 -21.447 1.00 87.94 85 ASP A O 1
ATOM 680 N N . LEU A 1 86 ? 0.532 -15.834 -19.356 1.00 88.00 86 LEU A N 1
ATOM 681 C CA . LEU A 1 86 ? 1.569 -14.810 -19.299 1.00 88.00 86 LEU A CA 1
ATOM 682 C C . LEU A 1 86 ? 1.474 -13.769 -20.424 1.00 88.00 86 LEU A C 1
ATOM 684 O O . LEU A 1 86 ? 2.483 -13.200 -20.829 1.00 88.00 86 LEU A O 1
ATOM 688 N N . ARG A 1 87 ? 0.263 -13.506 -20.930 1.00 90.62 87 ARG A N 1
ATOM 689 C CA . ARG A 1 87 ? 0.011 -12.466 -21.939 1.00 90.62 87 ARG A CA 1
ATOM 690 C C . ARG A 1 87 ? -0.750 -11.289 -21.348 1.00 90.62 87 ARG A C 1
ATOM 692 O O . ARG A 1 87 ? -1.612 -11.479 -20.483 1.00 90.62 87 ARG A O 1
ATOM 699 N N . ALA A 1 88 ? -0.511 -10.096 -21.892 1.00 92.06 88 ALA A N 1
ATOM 700 C CA . ALA A 1 88 ? -1.326 -8.919 -21.630 1.00 92.06 88 ALA A CA 1
ATOM 701 C C . ALA A 1 88 ? -2.825 -9.204 -21.800 1.00 92.06 88 ALA A C 1
ATOM 703 O O . ALA A 1 88 ? -3.282 -9.782 -22.795 1.00 92.06 88 ALA A O 1
ATOM 704 N N . THR A 1 89 ? -3.611 -8.754 -20.830 1.00 91.56 89 THR A N 1
ATOM 705 C CA . THR A 1 89 ? -5.067 -8.833 -20.868 1.00 91.56 89 THR A CA 1
ATOM 706 C C . THR A 1 89 ? -5.700 -7.573 -20.303 1.00 91.56 89 THR A C 1
ATOM 708 O O . THR A 1 89 ? -5.173 -6.929 -19.396 1.00 91.56 89 THR A O 1
ATOM 711 N N . ASP A 1 90 ? -6.880 -7.252 -20.822 1.00 90.38 90 ASP A N 1
ATOM 712 C CA . ASP A 1 90 ? -7.755 -6.270 -20.199 1.00 90.38 90 ASP A CA 1
ATOM 713 C C . ASP A 1 90 ? -8.456 -6.908 -18.994 1.00 90.38 90 ASP A C 1
ATOM 715 O O . ASP A 1 90 ? -8.709 -8.121 -18.962 1.00 90.38 90 ASP A O 1
ATOM 719 N N . VAL A 1 91 ? -8.746 -6.086 -17.987 1.00 90.12 91 VAL A N 1
ATOM 720 C CA . VAL A 1 91 ? -9.293 -6.528 -16.702 1.00 90.12 91 VAL A CA 1
ATOM 721 C C . VAL A 1 91 ? -10.674 -5.936 -16.483 1.00 90.12 91 VAL A C 1
ATOM 723 O O . VAL A 1 91 ? -10.914 -4.756 -16.729 1.00 90.12 91 VAL A O 1
ATOM 726 N N . VAL A 1 92 ? -11.579 -6.774 -15.984 1.00 90.19 92 VAL A N 1
ATOM 727 C CA . VAL A 1 92 ? -12.949 -6.411 -15.628 1.00 90.19 92 VAL A CA 1
ATOM 728 C C . VAL A 1 92 ? -13.186 -6.762 -14.164 1.00 90.19 92 VAL A C 1
ATOM 730 O O . VAL A 1 92 ? -12.770 -7.818 -13.687 1.00 90.19 92 VAL A O 1
ATOM 733 N N . TRP A 1 93 ? -13.874 -5.885 -13.440 1.00 88.69 93 TRP A N 1
ATOM 734 C CA . TRP A 1 93 ? -14.297 -6.169 -12.071 1.00 88.69 93 TRP A CA 1
ATOM 735 C C . TRP A 1 93 ? -15.532 -7.063 -12.058 1.00 88.69 93 TRP A C 1
ATOM 737 O O . TRP A 1 93 ? -16.512 -6.780 -12.747 1.00 88.69 93 TRP A O 1
ATOM 747 N N . ARG A 1 94 ? -15.498 -8.115 -11.240 1.00 90.75 94 ARG A N 1
ATOM 748 C CA . ARG A 1 94 ? -16.653 -8.971 -10.946 1.00 90.75 94 ARG A CA 1
ATOM 749 C C . ARG A 1 94 ? -16.744 -9.241 -9.448 1.00 90.75 94 ARG A C 1
ATOM 751 O O . ARG A 1 94 ? -15.795 -8.987 -8.708 1.00 90.75 94 ARG A O 1
ATOM 758 N N . TYR A 1 95 ? -17.889 -9.750 -9.020 1.00 91.44 95 TYR A N 1
ATOM 759 C CA . TYR A 1 95 ? -18.113 -10.213 -7.655 1.00 91.44 95 TYR A CA 1
ATOM 760 C C . TYR A 1 95 ? -18.136 -11.740 -7.643 1.00 91.44 95 TYR A C 1
ATOM 762 O O . TYR A 1 95 ? -18.714 -12.347 -8.547 1.00 91.44 95 TYR A O 1
ATOM 770 N N . THR A 1 96 ? -17.474 -12.349 -6.661 1.00 90.31 96 THR A N 1
ATOM 771 C CA . THR A 1 96 ? -17.604 -13.785 -6.387 1.00 90.31 96 THR A CA 1
ATOM 772 C C . THR A 1 96 ? -18.914 -14.074 -5.657 1.00 90.31 96 THR A C 1
ATOM 774 O O . THR A 1 96 ? -19.587 -13.158 -5.185 1.00 90.31 96 THR A O 1
ATOM 777 N N . GLU A 1 97 ? -19.272 -15.353 -5.548 1.00 91.44 97 GLU A N 1
ATOM 778 C CA . GLU A 1 97 ? -20.452 -15.801 -4.793 1.00 91.44 97 GLU A CA 1
ATOM 779 C C . GLU A 1 97 ? -20.378 -15.390 -3.312 1.00 91.44 97 GLU A C 1
ATOM 781 O O . GLU A 1 97 ? -21.394 -15.042 -2.718 1.00 91.44 97 GLU A O 1
ATOM 786 N N . ASP A 1 98 ? -19.164 -15.301 -2.760 1.00 89.12 98 ASP A N 1
ATOM 787 C CA . ASP A 1 98 ? -18.893 -14.818 -1.399 1.00 89.12 98 ASP A CA 1
ATOM 788 C C . ASP A 1 98 ? -19.072 -13.293 -1.236 1.00 89.12 98 ASP A C 1
ATOM 790 O O . ASP A 1 98 ? -18.880 -12.748 -0.150 1.00 89.12 98 ASP A O 1
ATOM 794 N N . GLY A 1 99 ? -19.382 -12.569 -2.318 1.00 89.75 99 GLY A N 1
ATOM 795 C CA . GLY A 1 99 ? -19.515 -11.110 -2.333 1.00 89.75 99 GLY A CA 1
ATOM 796 C C . GLY A 1 99 ? -18.189 -10.345 -2.424 1.00 89.75 99 GLY A C 1
ATOM 797 O O . GLY A 1 99 ? -18.190 -9.112 -2.416 1.00 89.75 99 GLY A O 1
ATOM 798 N N . ALA A 1 100 ? -17.051 -11.035 -2.552 1.00 86.75 100 ALA A N 1
ATOM 799 C CA . ALA A 1 100 ? -15.751 -10.389 -2.697 1.00 86.75 100 ALA A CA 1
ATOM 800 C C . ALA A 1 100 ? -15.579 -9.799 -4.106 1.00 86.75 100 ALA A C 1
ATOM 802 O O . ALA A 1 100 ? -15.857 -10.442 -5.122 1.00 86.75 100 ALA A O 1
ATOM 803 N N . ARG A 1 101 ? -15.087 -8.558 -4.181 1.00 86.69 101 ARG A N 1
ATOM 804 C CA . ARG A 1 101 ? -14.804 -7.887 -5.453 1.00 86.69 101 ARG A CA 1
ATOM 805 C C . ARG A 1 101 ? -13.441 -8.334 -5.983 1.00 86.69 101 ARG A C 1
ATOM 807 O O . ARG A 1 101 ? -12.412 -8.045 -5.380 1.00 86.69 101 ARG A O 1
ATOM 814 N N . VAL A 1 102 ? -13.432 -8.993 -7.138 1.00 89.06 102 VAL A N 1
ATOM 815 C CA . VAL A 1 102 ? -12.230 -9.572 -7.751 1.00 89.06 102 VAL A CA 1
ATOM 816 C C . VAL A 1 102 ? -11.983 -9.039 -9.159 1.00 89.06 102 VAL A C 1
ATOM 818 O O . VAL A 1 102 ? -12.903 -8.654 -9.887 1.00 89.06 102 VAL A O 1
ATOM 821 N N . ARG A 1 103 ? -10.707 -9.025 -9.550 1.00 89.19 103 ARG A N 1
ATOM 822 C CA . ARG A 1 103 ? -10.264 -8.701 -10.909 1.00 89.19 103 ARG A CA 1
ATOM 823 C C . ARG A 1 103 ? -10.313 -9.952 -11.766 1.00 89.19 103 ARG A C 1
ATOM 825 O O . ARG A 1 103 ? -9.764 -10.977 -11.374 1.00 89.19 103 ARG A O 1
ATOM 832 N N . VAL A 1 104 ? -10.935 -9.862 -12.934 1.00 90.81 104 VAL A N 1
ATOM 833 C CA . VAL A 1 104 ? -11.087 -10.983 -13.863 1.00 90.81 104 VAL A CA 1
ATOM 834 C C . VAL A 1 104 ? -10.502 -10.606 -15.220 1.00 90.81 104 VAL A C 1
ATOM 836 O O . VAL A 1 104 ? -10.795 -9.535 -15.751 1.00 90.81 104 VAL A O 1
ATOM 839 N N . SER A 1 105 ? -9.680 -11.489 -15.784 1.00 92.06 105 SER A N 1
ATOM 840 C CA . SER A 1 105 ? -9.168 -11.377 -17.152 1.00 92.06 105 SER A CA 1
ATOM 841 C C . SER A 1 105 ? -10.334 -11.426 -18.138 1.00 92.06 105 SER A C 1
ATOM 843 O O . SER A 1 105 ? -11.107 -12.385 -18.140 1.00 92.06 105 SER A O 1
ATOM 845 N N . ALA A 1 106 ? -10.466 -10.415 -18.999 1.00 90.38 106 ALA A N 1
ATOM 846 C CA . ALA A 1 106 ? -11.493 -10.391 -20.040 1.00 90.38 106 ALA A CA 1
ATOM 847 C C . ALA A 1 106 ? -11.334 -11.550 -21.038 1.00 90.38 106 ALA A C 1
ATOM 849 O O . ALA A 1 106 ? -12.316 -11.996 -21.628 1.00 90.38 106 ALA A O 1
ATOM 850 N N . ARG A 1 107 ? -10.103 -12.044 -21.221 1.00 89.62 107 ARG A N 1
ATOM 851 C CA . ARG A 1 107 ? -9.769 -13.037 -22.243 1.00 89.62 107 ARG A CA 1
ATOM 852 C C . ARG A 1 107 ? -9.955 -14.477 -21.774 1.00 89.62 107 ARG A C 1
ATOM 854 O O . ARG A 1 107 ? -10.528 -15.273 -22.509 1.00 89.62 107 ARG A O 1
ATOM 861 N N . THR A 1 108 ? -9.466 -14.825 -20.583 1.00 88.62 108 THR A N 1
ATOM 862 C CA . THR A 1 108 ? -9.557 -16.203 -20.053 1.00 88.62 108 THR A CA 1
ATOM 863 C C . THR A 1 108 ? -10.661 -16.376 -19.015 1.00 88.62 108 THR A C 1
ATOM 865 O O . THR A 1 108 ? -10.973 -17.503 -18.640 1.00 88.62 108 THR A O 1
ATOM 868 N N . GLY A 1 109 ? -11.231 -15.278 -18.510 1.00 88.88 109 GLY A N 1
ATOM 869 C CA . GLY A 1 109 ? -12.192 -15.313 -17.410 1.00 88.88 109 GLY A CA 1
ATOM 870 C C . GLY A 1 109 ? -11.580 -15.707 -16.063 1.00 88.88 109 GLY A C 1
ATOM 871 O O . GLY A 1 109 ? -12.326 -15.907 -15.106 1.00 88.88 109 GLY A O 1
ATOM 872 N N . ARG A 1 110 ? -10.249 -15.829 -15.956 1.00 89.75 110 ARG A N 1
ATOM 873 C CA . ARG A 1 110 ? -9.578 -16.171 -14.698 1.00 89.75 110 ARG A CA 1
ATOM 874 C C . ARG A 1 110 ? -9.466 -14.974 -13.769 1.00 89.75 110 ARG A C 1
ATOM 876 O O . ARG A 1 110 ? -9.312 -13.833 -14.206 1.00 89.75 110 ARG A O 1
ATOM 883 N N . VAL A 1 111 ? -9.510 -15.262 -12.474 1.00 89.62 111 VAL A N 1
ATOM 884 C CA . VAL A 1 111 ? -9.300 -14.267 -11.425 1.00 89.62 111 VAL A CA 1
ATOM 885 C C . VAL A 1 111 ? -7.811 -13.941 -11.329 1.00 89.62 111 VAL A C 1
ATOM 887 O O . VAL A 1 111 ? -6.988 -14.845 -11.200 1.00 89.62 111 VAL A O 1
ATOM 890 N N . ILE A 1 112 ? -7.473 -12.652 -11.371 1.00 87.88 112 ILE A N 1
ATOM 891 C CA . ILE A 1 112 ? -6.121 -12.144 -11.126 1.00 87.88 112 ILE A CA 1
ATOM 892 C C . ILE A 1 112 ? -6.043 -11.773 -9.639 1.00 87.88 112 ILE A C 1
ATOM 894 O O . ILE A 1 112 ? -6.593 -10.734 -9.243 1.00 87.88 112 ILE A O 1
ATOM 898 N N . PRO A 1 113 ? -5.410 -12.611 -8.795 1.00 83.12 113 PRO A N 1
ATOM 899 C CA . PRO A 1 113 ? -5.359 -12.368 -7.362 1.00 83.12 113 PRO A CA 1
ATOM 900 C C . PRO A 1 113 ? -4.550 -11.106 -7.048 1.00 83.12 113 PRO A C 1
ATOM 902 O O . PRO A 1 113 ? -3.742 -10.625 -7.846 1.00 83.12 113 PRO A O 1
ATOM 905 N N . PHE A 1 114 ? -4.778 -10.548 -5.866 1.00 80.88 114 PHE A N 1
ATOM 906 C CA . PHE A 1 114 ? -3.929 -9.493 -5.333 1.00 80.88 114 PHE A CA 1
ATOM 907 C C . PHE A 1 114 ? -2.662 -10.106 -4.699 1.00 80.88 114 PHE A C 1
ATOM 909 O O . PHE A 1 114 ? -2.742 -11.172 -4.080 1.00 80.88 114 PHE A O 1
ATOM 916 N N . PRO A 1 115 ? -1.483 -9.482 -4.857 1.00 77.44 115 PRO A N 1
ATOM 917 C CA . PRO A 1 115 ? -0.205 -10.056 -4.426 1.00 77.44 115 PRO A CA 1
ATOM 918 C C . PRO A 1 115 ? -0.070 -9.994 -2.909 1.00 77.44 115 PRO A C 1
ATOM 920 O O . PRO A 1 115 ? -0.207 -8.915 -2.366 1.00 77.44 115 PRO A O 1
ATOM 923 N N . LYS A 1 116 ? 0.233 -11.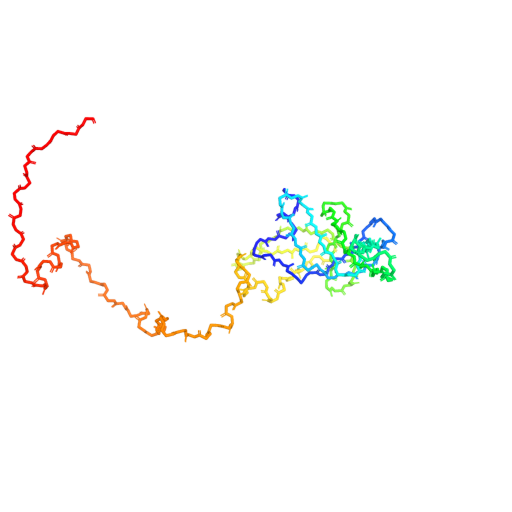089 -2.201 1.00 72.25 116 LYS A N 1
ATOM 924 C CA . LYS A 1 116 ? 0.162 -11.197 -0.718 1.00 72.25 116 LYS A CA 1
ATOM 925 C C . LYS A 1 116 ? 0.699 -9.996 0.083 1.00 72.25 116 LYS A C 1
ATOM 927 O O . LYS A 1 116 ? 0.095 -9.648 1.089 1.00 72.25 116 LYS A O 1
ATOM 932 N N . LEU A 1 117 ? 1.766 -9.343 -0.384 1.00 65.88 117 LEU A N 1
ATOM 933 C CA . LEU A 1 117 ? 2.331 -8.131 0.227 1.00 65.88 117 LEU A CA 1
ATOM 934 C C . LEU A 1 117 ? 1.325 -6.969 0.348 1.00 65.88 117 LEU A C 1
ATOM 936 O O . LEU A 1 117 ? 1.396 -6.212 1.308 1.00 65.88 117 LEU A O 1
ATOM 940 N N . HIS A 1 118 ? 0.323 -6.884 -0.534 1.00 60.97 118 HIS A N 1
ATOM 941 C CA . HIS A 1 118 ? -0.755 -5.890 -0.449 1.00 60.97 118 HIS A CA 1
ATOM 942 C C . HIS A 1 118 ? -1.567 -5.964 0.847 1.00 60.97 118 HIS A C 1
ATOM 944 O O . HIS A 1 118 ? -2.122 -4.957 1.259 1.00 60.97 118 HIS A O 1
ATOM 950 N N . LEU A 1 119 ? -1.677 -7.134 1.485 1.00 60.94 119 LEU A N 1
ATOM 951 C CA . LEU A 1 119 ? -2.465 -7.260 2.715 1.00 60.94 119 LEU A CA 1
ATOM 952 C C . LEU A 1 119 ? -1.774 -6.591 3.903 1.00 60.94 119 LEU A C 1
ATOM 954 O O . LEU A 1 119 ? -2.436 -6.253 4.878 1.00 60.94 119 LEU A O 1
ATOM 958 N N . ASN A 1 120 ? -0.453 -6.423 3.820 1.00 57.56 120 ASN A N 1
ATOM 959 C CA . ASN A 1 120 ? 0.391 -6.160 4.980 1.00 57.56 120 ASN A CA 1
ATOM 960 C C . ASN A 1 120 ? 1.040 -4.772 4.954 1.00 57.56 120 ASN A C 1
ATOM 962 O O . ASN A 1 120 ? 1.616 -4.367 5.960 1.00 57.56 120 ASN A O 1
ATOM 966 N N . THR A 1 121 ? 0.976 -4.062 3.824 1.00 56.59 121 THR A N 1
ATOM 967 C CA . THR A 1 121 ? 1.512 -2.706 3.680 1.00 56.59 121 THR A CA 1
ATOM 968 C C . THR A 1 121 ? 0.382 -1.704 3.891 1.00 56.59 121 THR A C 1
ATOM 970 O O . THR A 1 121 ? -0.502 -1.565 3.043 1.00 56.59 121 THR A O 1
ATOM 973 N N . TRP A 1 122 ? 0.403 -1.015 5.032 1.00 57.28 122 TRP A N 1
ATOM 974 C CA . TRP A 1 122 ? -0.470 0.136 5.269 1.00 57.28 122 TRP A CA 1
ATOM 975 C C . TRP A 1 122 ? -0.118 1.286 4.304 1.00 57.28 122 TRP A C 1
ATOM 977 O O . TRP A 1 122 ? 0.951 1.272 3.688 1.00 57.28 122 TRP A O 1
ATOM 987 N N . GLU A 1 123 ? -0.994 2.288 4.157 1.00 55.62 123 GLU A N 1
ATOM 988 C CA . GLU A 1 123 ? -0.760 3.443 3.263 1.00 55.62 123 GLU A CA 1
ATOM 989 C C . GLU A 1 123 ? 0.552 4.185 3.581 1.00 55.62 123 GLU A C 1
ATOM 991 O O . GLU A 1 123 ? 1.197 4.713 2.678 1.00 55.62 123 GLU A O 1
ATOM 996 N N . ASP A 1 124 ? 1.002 4.118 4.836 1.00 60.03 124 ASP A N 1
ATOM 997 C CA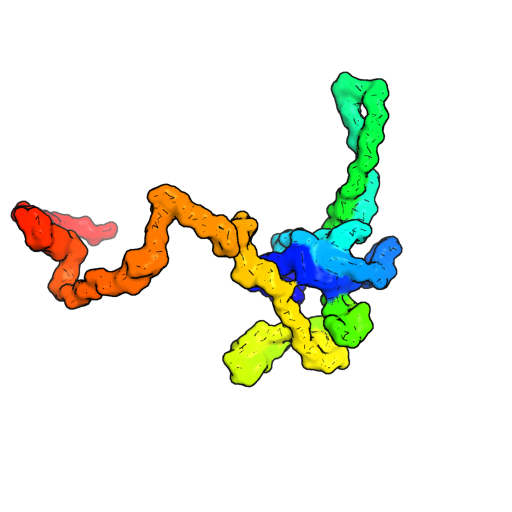 . ASP A 1 124 ? 2.239 4.742 5.322 1.00 60.03 124 ASP A CA 1
ATOM 998 C C . ASP A 1 124 ? 3.507 3.905 5.043 1.00 60.03 124 ASP A C 1
ATOM 1000 O O . ASP A 1 124 ? 4.621 4.315 5.365 1.00 60.03 124 ASP A O 1
ATOM 1004 N N . GLY A 1 125 ? 3.372 2.726 4.424 1.00 58.69 125 GLY A N 1
ATOM 1005 C CA . GLY A 1 125 ? 4.498 1.869 4.043 1.00 58.69 125 GLY A CA 1
ATOM 1006 C C . GLY A 1 125 ? 5.073 1.001 5.166 1.00 58.69 125 GLY A C 1
ATOM 1007 O O . GLY A 1 125 ? 6.024 0.258 4.917 1.00 58.69 125 GLY A O 1
ATOM 1008 N N . THR A 1 126 ? 4.496 1.046 6.366 1.00 61.06 126 THR A N 1
ATOM 1009 C CA . THR A 1 126 ? 4.801 0.133 7.472 1.00 61.06 126 THR A CA 1
ATOM 1010 C C . THR A 1 126 ? 4.270 -1.268 7.172 1.00 61.06 126 THR A C 1
ATOM 1012 O O . THR A 1 126 ? 3.107 -1.450 6.800 1.00 61.06 126 THR A O 1
ATOM 1015 N N . ASN A 1 127 ? 5.139 -2.271 7.316 1.00 58.91 127 ASN A N 1
ATOM 1016 C CA . ASN A 1 127 ? 4.760 -3.675 7.210 1.00 58.91 127 ASN A CA 1
ATOM 1017 C C . ASN A 1 127 ? 4.272 -4.153 8.580 1.00 58.91 127 ASN A C 1
ATOM 1019 O O . ASN A 1 127 ? 5.073 -4.296 9.499 1.00 58.91 127 ASN A O 1
ATOM 1023 N N . ALA A 1 128 ? 2.983 -4.470 8.700 1.00 58.44 128 ALA A N 1
ATOM 1024 C CA . ALA A 1 128 ? 2.362 -4.909 9.959 1.00 58.44 128 ALA A CA 1
ATOM 1025 C C . ALA A 1 128 ? 2.955 -6.211 10.551 1.00 58.44 128 ALA A C 1
ATOM 1027 O O . ALA A 1 128 ? 2.642 -6.599 11.668 1.00 58.44 128 ALA A O 1
ATOM 1028 N N . ILE A 1 129 ? 3.793 -6.925 9.793 1.00 58.31 129 ILE A N 1
ATOM 1029 C CA . ILE A 1 129 ? 4.384 -8.208 10.201 1.00 58.31 129 ILE A CA 1
ATOM 1030 C C . ILE A 1 129 ? 5.551 -8.004 11.185 1.00 58.31 129 ILE A C 1
ATOM 1032 O O . ILE A 1 129 ? 5.890 -8.922 11.925 1.00 58.31 129 ILE A O 1
ATOM 1036 N N . GLU A 1 130 ? 6.157 -6.813 11.209 1.00 57.06 130 GLU A N 1
ATOM 1037 C CA . GLU A 1 130 ? 7.307 -6.482 12.062 1.00 57.06 130 GLU A CA 1
ATOM 1038 C C . GLU A 1 130 ? 6.916 -5.555 13.222 1.00 57.06 130 GLU A C 1
ATOM 1040 O O . GLU A 1 130 ? 7.657 -4.644 13.585 1.00 57.06 130 GLU A O 1
ATOM 1045 N N . GLU A 1 131 ? 5.754 -5.780 13.835 1.00 58.72 131 GLU A N 1
ATOM 1046 C CA . GLU A 1 131 ? 5.431 -5.158 15.120 1.00 58.72 131 GLU A CA 1
ATOM 1047 C C . GLU A 1 131 ? 6.229 -5.854 16.231 1.00 58.72 131 GLU A C 1
ATOM 1049 O O . GLU A 1 131 ? 5.764 -6.754 16.932 1.00 58.72 131 GLU A O 1
ATOM 1054 N N . PHE A 1 132 ? 7.485 -5.439 16.380 1.00 58.38 132 PHE A N 1
ATOM 1055 C CA . PHE A 1 132 ? 8.148 -5.516 17.671 1.00 58.38 132 PHE A CA 1
ATOM 1056 C C . PHE A 1 132 ? 7.404 -4.560 18.598 1.00 58.38 132 PHE A C 1
ATOM 1058 O O . PHE A 1 132 ? 7.536 -3.350 18.441 1.00 58.38 132 PHE A O 1
ATOM 1065 N N . GLY A 1 133 ? 6.617 -5.104 19.530 1.00 66.81 133 GLY A N 1
ATOM 1066 C CA . GLY A 1 133 ? 5.961 -4.310 20.565 1.00 66.81 133 GLY A CA 1
ATOM 1067 C C . GLY A 1 133 ? 7.006 -3.476 21.298 1.00 66.81 133 GLY A C 1
ATOM 1068 O O . GLY A 1 133 ? 7.874 -4.016 21.990 1.00 66.81 133 GLY A O 1
ATOM 1069 N N . GLY A 1 134 ? 6.969 -2.167 21.077 1.00 78.44 134 GLY A N 1
ATOM 1070 C CA . GLY A 1 134 ? 7.791 -1.215 21.795 1.00 78.44 134 GLY A CA 1
ATOM 1071 C C . GLY A 1 134 ? 7.400 -1.177 23.268 1.00 78.44 134 GLY A C 1
ATOM 1072 O O . GLY A 1 134 ? 6.353 -1.670 23.677 1.00 78.44 134 GLY A O 1
ATOM 1073 N N . GLU A 1 135 ? 8.221 -0.525 24.086 1.00 85.75 135 GLU A N 1
ATOM 1074 C CA . GLU A 1 135 ? 7.933 -0.349 25.519 1.00 85.75 135 GLU A CA 1
ATOM 1075 C C . GLU A 1 135 ? 6.599 0.384 25.777 1.00 85.75 135 GLU A C 1
ATOM 1077 O O . GLU A 1 135 ? 5.993 0.231 26.834 1.00 85.75 135 GLU A O 1
ATOM 1082 N N . GLN A 1 136 ? 6.132 1.175 24.807 1.00 86.75 136 GLN A N 1
ATOM 1083 C CA . GLN A 1 136 ? 4.887 1.943 24.883 1.00 86.75 136 GLN A CA 1
ATOM 1084 C C . GLN A 1 136 ? 3.684 1.234 24.242 1.00 86.75 136 GLN A C 1
ATOM 1086 O O . GLN A 1 136 ? 2.573 1.764 24.313 1.00 86.75 136 GLN A O 1
ATOM 1091 N N . ASP A 1 137 ? 3.880 0.059 23.640 1.00 86.62 137 ASP A N 1
ATOM 1092 C CA . ASP A 1 137 ? 2.802 -0.685 22.995 1.00 86.62 137 ASP A CA 1
ATOM 1093 C C . ASP A 1 137 ? 2.050 -1.547 24.010 1.00 86.62 137 ASP A C 1
ATOM 1095 O O . ASP A 1 137 ? 2.609 -2.099 24.957 1.00 86.62 137 ASP A O 1
ATOM 1099 N N . THR A 1 138 ? 0.736 -1.647 23.820 1.00 87.19 138 THR A N 1
ATOM 1100 C CA . THR A 1 138 ? -0.130 -2.417 24.717 1.00 87.19 138 THR A CA 1
ATOM 1101 C C . THR A 1 138 ? -0.285 -3.849 24.231 1.00 87.19 138 THR A C 1
ATOM 1103 O O . THR A 1 138 ? -0.474 -4.106 23.043 1.00 87.19 138 THR A O 1
ATOM 1106 N N . ASP A 1 139 ? -0.265 -4.795 25.170 1.00 89.50 139 ASP A N 1
ATOM 1107 C CA . ASP A 1 139 ? -0.496 -6.199 24.855 1.00 89.50 139 ASP A CA 1
ATOM 1108 C C . ASP A 1 139 ? -1.894 -6.417 24.269 1.00 89.50 139 ASP A C 1
ATOM 1110 O O . ASP A 1 139 ? -2.913 -5.958 24.796 1.00 89.50 139 ASP A O 1
ATOM 1114 N N . MET A 1 140 ? -1.962 -7.239 23.222 1.00 88.19 140 MET A N 1
ATOM 1115 C CA . MET A 1 140 ? -3.214 -7.545 22.527 1.00 88.19 140 MET A CA 1
ATOM 1116 C C . MET A 1 140 ? -4.283 -8.157 23.451 1.00 88.19 140 MET A C 1
ATOM 1118 O O . MET A 1 140 ? -5.482 -7.990 23.215 1.00 88.19 140 MET A O 1
ATOM 1122 N N . ASN A 1 141 ? -3.865 -8.862 24.505 1.00 90.81 141 ASN A N 1
ATOM 1123 C CA . ASN A 1 141 ? -4.775 -9.454 25.486 1.00 90.81 141 ASN A CA 1
ATOM 1124 C C . ASN A 1 141 ? -5.465 -8.391 26.355 1.00 90.81 141 ASN A C 1
ATOM 1126 O O . ASN A 1 141 ? -6.654 -8.531 26.637 1.00 90.81 141 ASN A O 1
ATOM 1130 N N . GLU A 1 142 ? -4.753 -7.325 26.736 1.00 90.38 142 GLU A N 1
ATOM 1131 C CA . GLU A 1 142 ? -5.333 -6.215 27.502 1.00 90.38 142 GLU A CA 1
ATOM 1132 C C . GLU A 1 142 ? -6.242 -5.355 26.617 1.00 90.38 142 GLU A C 1
ATOM 1134 O O . GLU A 1 142 ? -7.342 -5.003 27.034 1.00 90.38 142 GLU A O 1
ATOM 1139 N N . VAL A 1 143 ? -5.860 -5.103 25.359 1.00 90.94 143 VAL A N 1
ATOM 1140 C CA . VAL A 1 143 ? -6.684 -4.329 24.408 1.00 90.94 143 VAL A CA 1
ATOM 1141 C C . VAL A 1 143 ? -8.025 -5.014 24.114 1.00 90.94 143 VAL A C 1
ATOM 1143 O O . VAL A 1 143 ? -9.058 -4.356 24.013 1.00 90.94 143 VAL A O 1
ATOM 1146 N N . LYS A 1 144 ? -8.042 -6.348 23.994 1.00 93.56 144 LYS A N 1
ATOM 1147 C CA . LYS A 1 144 ? -9.269 -7.122 23.715 1.00 93.56 144 LYS A CA 1
ATOM 1148 C C . LYS A 1 144 ? -10.213 -7.237 24.913 1.00 93.56 144 LYS A C 1
ATOM 1150 O O . LYS A 1 144 ? -11.339 -7.717 24.763 1.00 93.56 144 LYS A O 1
ATOM 1155 N N . LYS A 1 145 ? -9.773 -6.844 26.106 1.00 95.31 145 LYS A N 1
ATOM 1156 C CA . LYS A 1 145 ? -10.563 -6.952 27.327 1.00 95.31 145 LYS A CA 1
ATOM 1157 C C . LYS A 1 145 ? -11.715 -5.950 27.294 1.00 95.31 145 LYS A C 1
ATOM 1159 O O . LYS A 1 145 ? -11.514 -4.740 27.302 1.00 95.31 145 LYS A O 1
ATOM 1164 N N . VAL A 1 146 ? -12.948 -6.455 27.312 1.00 94.00 146 VAL A N 1
ATOM 1165 C CA . VAL A 1 146 ? -14.143 -5.604 27.392 1.00 94.00 146 VAL A CA 1
ATOM 1166 C C . VAL A 1 146 ? -14.278 -5.070 28.818 1.00 94.00 146 VAL A C 1
ATOM 1168 O O . VAL A 1 146 ? -14.710 -5.781 29.723 1.00 94.00 146 VAL A O 1
ATOM 1171 N N . THR A 1 147 ? -13.877 -3.818 29.023 1.00 92.56 147 THR A N 1
ATOM 1172 C CA . THR A 1 147 ? -13.939 -3.123 30.322 1.00 92.56 147 THR A CA 1
ATOM 1173 C C . THR A 1 147 ? -15.165 -2.222 30.464 1.00 92.56 147 THR A C 1
ATOM 1175 O O . THR A 1 147 ? -15.546 -1.870 31.579 1.00 92.56 147 THR A O 1
ATOM 1178 N N . PHE A 1 148 ? -15.801 -1.857 29.350 1.00 93.06 148 PHE A N 1
ATOM 1179 C CA . PHE A 1 148 ? -16.917 -0.918 29.338 1.00 93.06 148 PHE A CA 1
ATOM 1180 C C . PHE A 1 148 ? -18.206 -1.542 29.888 1.00 93.06 148 PHE A C 1
ATOM 1182 O O . PHE A 1 148 ? -18.649 -2.596 29.429 1.00 93.06 148 PHE A O 1
ATOM 1189 N N . GLN A 1 149 ? -18.837 -0.848 30.836 1.00 91.62 149 GLN A N 1
ATOM 1190 C CA . GLN A 1 149 ? -20.151 -1.190 31.376 1.00 91.62 149 GLN A CA 1
ATOM 1191 C C . GLN A 1 149 ? -21.132 -0.051 31.067 1.00 91.62 149 GLN A C 1
ATOM 1193 O O . GLN A 1 149 ? -20.882 1.082 31.482 1.00 91.62 149 GLN A O 1
ATOM 1198 N N . PRO A 1 150 ? -22.247 -0.311 30.362 1.00 94.06 150 PRO A N 1
ATOM 1199 C CA . PRO A 1 150 ? -23.201 0.737 30.031 1.00 94.06 150 PRO A CA 1
ATOM 1200 C C . PRO A 1 150 ? -23.954 1.189 31.288 1.00 94.06 150 PRO A C 1
ATOM 1202 O O . PRO A 1 150 ? -24.669 0.406 31.914 1.00 94.06 150 PRO A O 1
ATOM 1205 N N . LYS A 1 151 ? -23.820 2.469 31.641 1.00 92.44 151 LYS A N 1
ATOM 1206 C CA . LYS A 1 151 ? -24.528 3.121 32.751 1.00 92.44 151 LYS A CA 1
ATOM 1207 C C . LYS A 1 151 ? -25.308 4.333 32.242 1.00 92.44 151 LYS A C 1
ATOM 1209 O O . LYS A 1 151 ? -24.940 4.937 31.238 1.00 92.44 151 LYS A O 1
ATOM 1214 N N . LEU A 1 152 ? -26.374 4.713 32.948 1.00 93.12 152 LEU A N 1
ATOM 1215 C CA . LEU A 1 152 ? -27.165 5.915 32.648 1.00 93.12 152 LEU A CA 1
ATOM 1216 C C . LEU A 1 152 ? -26.583 7.157 33.350 1.00 93.12 152 LEU A C 1
ATOM 1218 O O . LEU A 1 152 ? -27.285 7.881 34.049 1.00 93.12 152 LEU A O 1
ATOM 1222 N N . CYS A 1 153 ? -25.281 7.377 33.206 1.00 89.94 153 CYS A N 1
ATOM 1223 C CA . CYS A 1 153 ? -24.561 8.530 33.747 1.00 89.94 153 CYS A CA 1
ATOM 1224 C C . CYS A 1 153 ? -23.585 9.070 32.695 1.00 89.94 153 CYS A C 1
ATOM 1226 O O . CYS A 1 153 ? -23.286 8.392 31.709 1.00 89.94 153 CYS A O 1
ATOM 1228 N N . THR A 1 154 ? -23.114 10.307 32.867 1.00 91.06 154 THR A N 1
ATOM 1229 C CA . THR A 1 154 ? -22.037 10.828 32.010 1.00 91.06 154 THR A CA 1
ATOM 1230 C C . THR A 1 154 ? -20.680 10.298 32.469 1.00 91.06 154 THR A C 1
ATOM 1232 O O . THR A 1 154 ? -20.518 9.898 33.623 1.00 91.06 154 THR A O 1
ATOM 1235 N N . PHE A 1 155 ? -19.685 10.326 31.580 1.00 91.25 155 PHE A N 1
ATOM 1236 C CA . PHE A 1 155 ? -18.317 9.907 31.899 1.00 91.25 155 PHE A CA 1
ATOM 1237 C C . PHE A 1 155 ? -17.746 10.664 33.108 1.00 91.25 155 PHE A C 1
ATOM 1239 O O . PHE A 1 155 ? -17.138 10.068 33.993 1.00 91.25 155 PHE A O 1
ATOM 1246 N N . GLU A 1 156 ? -18.002 11.971 33.192 1.00 89.81 156 GLU A N 1
ATOM 1247 C CA . GLU A 1 156 ? -17.538 12.800 34.305 1.00 89.81 156 GLU A CA 1
ATOM 1248 C C . GLU A 1 156 ? -18.187 12.383 35.626 1.00 89.81 156 GLU A C 1
ATOM 1250 O O . GLU A 1 156 ? -17.510 12.342 36.650 1.00 89.81 156 GLU A O 1
ATOM 1255 N N . GLN A 1 157 ? -19.482 12.052 35.609 1.00 89.69 157 GLN A N 1
ATOM 1256 C CA . GLN A 1 157 ? -20.201 11.581 36.794 1.00 89.69 157 GLN A CA 1
ATOM 1257 C C . GLN A 1 157 ? -19.667 10.225 37.272 1.00 89.69 157 GLN A C 1
ATOM 1259 O O . GLN A 1 157 ? -19.426 10.073 38.466 1.00 89.69 157 GLN A O 1
ATOM 1264 N N . ASP A 1 158 ? -19.421 9.281 36.357 1.00 92.12 158 ASP A N 1
ATOM 1265 C CA . ASP A 1 158 ? -18.868 7.954 36.676 1.00 92.12 158 ASP A CA 1
ATOM 1266 C C . ASP A 1 158 ? -17.451 8.046 37.278 1.00 92.12 158 ASP A C 1
ATOM 1268 O O . ASP A 1 158 ? -17.115 7.364 38.251 1.00 92.12 158 ASP A O 1
ATOM 1272 N N . ILE A 1 159 ? -16.619 8.963 36.768 1.00 92.19 159 ILE A N 1
ATOM 1273 C CA . ILE A 1 159 ? -15.302 9.248 37.353 1.00 92.19 159 ILE A CA 1
ATOM 1274 C C . ILE A 1 159 ? -15.428 9.898 38.729 1.00 92.19 159 ILE A C 1
ATOM 1276 O O . ILE A 1 159 ? -14.725 9.498 39.656 1.00 92.19 159 ILE A O 1
ATOM 1280 N N . CYS A 1 160 ? -16.315 10.882 38.887 1.00 91.25 160 CYS A N 1
ATOM 1281 C CA . CYS A 1 160 ? -16.511 11.530 40.182 1.00 91.25 160 CYS A CA 1
ATOM 1282 C C . CYS A 1 160 ? -16.969 10.523 41.245 1.00 91.25 160 CYS A C 1
ATOM 1284 O O . CYS A 1 160 ? -16.452 10.538 42.361 1.00 91.25 160 CYS A O 1
ATOM 1286 N N . GLU A 1 161 ? -17.874 9.610 40.886 1.00 90.12 161 GLU A N 1
ATOM 1287 C CA . GLU A 1 161 ? -18.340 8.537 41.764 1.00 90.12 161 GLU A CA 1
ATOM 1288 C C . GLU A 1 161 ? -17.210 7.553 42.112 1.00 90.12 161 GLU A C 1
ATOM 1290 O O . GLU A 1 161 ? -16.984 7.264 43.289 1.00 90.12 161 GLU A O 1
ATOM 1295 N N . SER A 1 162 ? -16.445 7.086 41.117 1.00 91.88 162 SER A N 1
ATOM 1296 C CA . SER A 1 162 ? -15.361 6.113 41.329 1.00 91.88 162 SER A CA 1
ATOM 1297 C C . SER A 1 162 ? -14.171 6.676 42.112 1.00 91.88 162 SER A C 1
ATOM 1299 O O . SER A 1 162 ? -13.633 5.999 42.990 1.00 91.88 162 SER A O 1
ATOM 1301 N N . MET A 1 163 ? -13.784 7.927 41.852 1.00 94.25 163 MET A N 1
ATOM 1302 C CA . MET A 1 163 ? -12.698 8.618 42.554 1.00 94.25 163 MET A CA 1
ATOM 1303 C C . MET A 1 163 ? -13.151 9.275 43.867 1.00 94.25 163 MET A C 1
ATOM 1305 O O . MET A 1 163 ? -12.318 9.828 44.585 1.00 94.25 163 MET A O 1
ATOM 1309 N N . LYS A 1 164 ? -14.449 9.203 44.203 1.00 91.31 164 LYS A N 1
ATOM 1310 C CA . LYS A 1 164 ? -15.064 9.843 45.381 1.00 91.31 164 LYS A CA 1
ATOM 1311 C C . LYS A 1 164 ? -14.823 11.357 45.427 1.00 91.31 164 LYS A C 1
ATOM 1313 O O . LYS A 1 164 ? -14.581 11.928 46.491 1.00 91.31 164 LYS A O 1
ATOM 1318 N N . ILE A 1 165 ? -14.870 12.001 44.264 1.00 91.12 165 ILE A N 1
ATOM 1319 C CA . ILE A 1 165 ? -14.727 13.450 44.131 1.00 91.12 165 ILE A CA 1
ATOM 1320 C C . ILE A 1 165 ? -16.099 14.082 44.355 1.00 91.12 165 ILE A C 1
ATOM 1322 O O . ILE A 1 165 ? -17.056 13.787 43.640 1.00 91.12 165 ILE A O 1
ATOM 1326 N N . ASP A 1 166 ? -16.182 14.991 45.324 1.00 83.81 166 ASP A N 1
ATOM 1327 C CA . ASP A 1 166 ? -17.383 15.791 45.559 1.00 83.81 166 ASP A CA 1
ATOM 1328 C C . ASP A 1 166 ? -17.480 16.914 44.512 1.00 83.81 166 ASP A C 1
ATOM 1330 O O . ASP A 1 166 ? -16.981 18.028 44.688 1.00 83.81 166 ASP A O 1
ATOM 1334 N N . TYR A 1 167 ? -18.050 16.582 43.352 1.00 73.06 167 TYR A N 1
ATOM 1335 C CA . TYR A 1 167 ? -18.188 17.494 42.222 1.00 73.06 167 TYR A CA 1
ATOM 1336 C C . TYR A 1 167 ? -19.615 18.040 42.127 1.00 73.06 167 TYR A C 1
ATOM 1338 O O . TYR A 1 167 ? -20.476 17.492 41.438 1.00 73.06 167 TYR A O 1
ATOM 1346 N N . THR A 1 168 ? -19.865 19.171 42.790 1.00 73.50 168 THR A N 1
ATOM 1347 C CA . THR A 1 168 ? -21.166 19.861 42.748 1.00 73.50 168 THR A CA 1
ATOM 1348 C C . THR A 1 168 ? -21.083 21.266 42.132 1.00 73.50 168 THR A C 1
ATOM 1350 O O . THR A 1 168 ? -21.334 22.264 42.822 1.00 73.50 168 THR A O 1
ATOM 1353 N N . PRO A 1 169 ? -20.752 21.432 40.837 1.00 71.50 169 PRO A N 1
ATOM 1354 C CA . PRO A 1 169 ? -20.863 22.739 40.203 1.00 71.50 169 PRO A CA 1
ATOM 1355 C C . PRO A 1 169 ? -22.334 23.084 39.939 1.00 71.50 169 PRO A C 1
ATOM 1357 O O . PRO A 1 169 ? -23.070 22.361 39.267 1.00 71.50 169 PRO A O 1
ATOM 1360 N N . ARG A 1 170 ? -22.776 24.258 40.392 1.00 77.75 170 ARG A N 1
ATOM 1361 C CA . ARG A 1 170 ? -24.050 24.829 39.934 1.00 77.75 170 ARG A CA 1
ATOM 1362 C C . ARG A 1 170 ? -23.823 25.494 38.576 1.00 77.75 170 ARG A C 1
ATOM 1364 O O . ARG A 1 170 ? -23.265 26.590 38.525 1.00 77.75 170 ARG A O 1
ATOM 1371 N N . LYS A 1 171 ? -24.250 24.855 37.477 1.00 81.69 171 LYS A N 1
ATOM 1372 C CA . LYS A 1 171 ? -24.237 25.493 36.146 1.00 81.69 171 LYS A CA 1
ATOM 1373 C C . LYS A 1 171 ? -25.079 26.773 36.201 1.00 81.69 171 LYS A C 1
ATOM 1375 O O . LYS A 1 171 ? -26.284 26.722 36.447 1.00 81.69 171 LYS A O 1
ATOM 1380 N N . LYS A 1 172 ? -24.447 27.932 35.998 1.00 88.19 172 LYS A N 1
ATOM 1381 C CA . LYS A 1 172 ? -25.160 29.208 35.851 1.00 88.19 172 LYS A CA 1
ATOM 1382 C C . LYS A 1 172 ? -25.879 29.218 34.501 1.00 88.19 172 LYS A C 1
ATOM 1384 O O . LYS A 1 172 ? -25.378 28.654 33.532 1.00 88.19 172 LYS A O 1
ATOM 1389 N N . LYS A 1 173 ? -27.047 29.861 34.433 1.00 90.50 173 LYS A N 1
ATOM 1390 C CA . LYS A 1 173 ? -27.755 30.054 33.162 1.00 90.50 173 LYS A CA 1
ATOM 1391 C C . LYS A 1 173 ? -26.901 30.943 32.252 1.00 90.50 173 LYS A C 1
ATOM 1393 O O . LYS A 1 173 ? -26.519 32.034 32.662 1.00 90.50 173 LYS A O 1
ATOM 1398 N N . GLY A 1 174 ? -26.604 30.458 31.052 1.00 89.50 174 GLY A N 1
ATOM 1399 C CA . GLY A 1 174 ? -25.960 31.209 29.977 1.00 89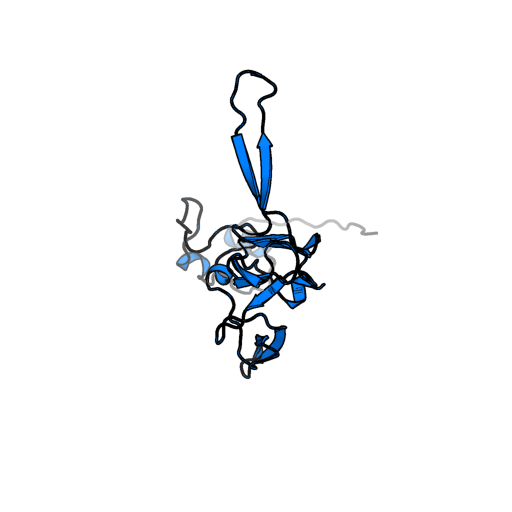.50 174 GLY A CA 1
ATOM 1400 C C . GLY A 1 174 ? -26.865 31.223 28.749 1.00 89.50 174 GLY A C 1
ATOM 1401 O O . GLY A 1 174 ? -27.720 30.348 28.606 1.00 89.50 174 GLY A O 1
ATOM 1402 N N . TYR A 1 175 ? -26.694 32.221 27.890 1.00 91.25 175 TYR A N 1
ATOM 1403 C CA . TYR A 1 175 ? -27.380 32.295 26.603 1.00 91.25 175 TYR A CA 1
ATOM 1404 C C . TYR A 1 175 ? -26.467 31.722 25.520 1.00 91.25 175 TYR A C 1
ATOM 1406 O O . TYR A 1 175 ? -25.260 31.951 25.553 1.00 91.25 175 TYR A O 1
ATOM 1414 N N . TRP A 1 176 ? -27.053 30.994 24.577 1.00 83.88 176 TRP A N 1
ATOM 1415 C CA . TRP A 1 176 ? -26.400 30.523 23.359 1.00 83.88 176 TRP A CA 1
ATOM 1416 C C . TRP A 1 176 ? -27.153 31.175 22.200 1.00 83.88 176 TRP A C 1
ATOM 1418 O O . TRP A 1 176 ? -28.373 31.023 22.126 1.00 83.88 176 TRP A O 1
ATOM 1428 N N . TYR A 1 177 ? -26.460 31.958 21.381 1.00 82.88 177 TYR A N 1
ATOM 1429 C CA . TYR A 1 177 ? -27.008 32.692 20.239 1.00 82.88 177 TYR A CA 1
ATOM 1430 C C . TYR A 1 177 ? -26.116 32.503 19.017 1.00 82.88 177 TYR A C 1
ATOM 1432 O O . TYR A 1 177 ? -24.924 32.168 19.215 1.00 82.88 177 TYR A O 1
#

pLDDT: mean 82.61, std 12.33, range [51.0, 95.31]

Secondary structure (DSSP, 8-state):
-HHHHH-PSS--S--EEEE-SSTTTT-EEEEEEEETTTTEEEETTSSEEEEEE--SS-TTSPPEEEEEEPPEEHHHHEEEEPTTT--EE-EEEEE-TTS-EEEEETTT--EEPPPGGGGTB-TT--BGGG----TTPPPHHHHT-------SS-HHHHHHHHHT-------------

Foldseek 3Di:
DLCCQVAPPPGQLFFWKAWCDDPRHRDIFGFRDADVVQQWTWTPPPQWDWDFDDDPVDNPDDTDTDTDTDIDHRPPTIAGADPPPRDGFDWDWDADPVRDIFIAGPPPRDTDDRDPQRVQQDSVRDGNVPPPPDPPHDDPVVVPDDPDDDDPDDPVVVCCVVVVPPDDDDDDDDDDD

InterPro domains:
  IPR003256 Large ribosomal subunit protein uL24 [PTHR12903] (17-177)
  IPR008991 Translation protein SH3-like domain superfamily [SSF50104] (17-111)
  IPR014722 Large ribosomal subunit protein uL2, domain 2 [G3DSA:2.30.30.30] (13-113)
  IPR041988 Large ribosomal subunit protein uL24, KOW domain [cd06089] (22-50)
  IPR057264 Large ribosomal subunit protein uL24, C-terminal domain [PF17136] (61-112)

Radius of gyration: 27.6 Å; chains: 1; bounding box: 66×51×72 Å

Organism: Dreissena polymorpha (NCBI:txid45954)

Sequence (177 aa):
MAIANIFSPPEHKVLMVELQVGPDKGKIGEVFRIVKERNWVFVEGLHIKYETERSDYDPASIGNINNTEEPLLVPHEVKLIDPADLRATDVVWRYTEDGARVRVSARTGRVIPFPKLHLNTWEDGTNAIEEFGGEQDTDMNEVKKVTFQPKLCTFEQDICESMKIDYTPRKKKGYWY